Protein AF-A0A2V1NET4-F1 (afdb_monomer_lite)

Foldseek 3Di:
DADDDPLCVCQQLWKWFWDDPNDGFKIKTKRKDWDWDWDDDPVDTDTPDIHIWMKMWMPTDDDPPPDHTDIDIQDPVCRVVQSVQVVVQWDDDPNDIIGIDIDPPVVSQVVCVVVVVDDD

pLDDT: mean 87.2, std 9.89, range [47.66, 97.62]

Secondary structure (DSSP, 8-state):
-PPP-GGGGGGTEEEEEEEETTEEEEEEEEEEEEEEEEES-GGG-EEEEEEEEEEEEEEE-SS--SS--EEEE--TTTHHHHHHHHHTTEEEETTEEEEEEEPPHHHHHHHHHHTT----

Radius of gyration: 15.71 Å; chains: 1; bounding box: 43×27×46 Å

Structure (mmCIF, N/CA/C/O backbone):
data_AF-A0A2V1NET4-F1
#
_entry.id   AF-A0A2V1NET4-F1
#
loop_
_atom_site.group_PDB
_atom_site.id
_atom_site.type_symbol
_atom_site.label_atom_id
_atom_site.label_alt_id
_atom_site.label_comp_id
_atom_site.label_asym_id
_atom_site.label_entity_id
_atom_site.label_seq_id
_atom_site.pdbx_PDB_ins_code
_atom_site.Cartn_x
_atom_site.Cartn_y
_atom_site.Cartn_z
_atom_site.occupancy
_atom_site.B_iso_or_equiv
_atom_site.auth_seq_id
_atom_site.auth_comp_id
_atom_site.auth_asym_id
_atom_site.auth_atom_id
_atom_site.pdbx_PDB_model_num
ATOM 1 N N . MET A 1 1 ? 7.324 0.910 -26.748 1.00 51.53 1 MET A N 1
ATOM 2 C CA . MET A 1 1 ? 5.899 1.111 -26.422 1.00 51.53 1 MET A CA 1
ATOM 3 C C . MET A 1 1 ? 5.679 0.334 -25.146 1.00 51.53 1 MET A C 1
ATOM 5 O O . MET A 1 1 ? 5.884 -0.871 -25.169 1.00 51.53 1 MET A O 1
ATOM 9 N N . ILE A 1 2 ? 5.462 1.026 -24.034 1.00 62.78 2 ILE A N 1
ATOM 10 C CA . ILE A 1 2 ? 5.291 0.380 -22.730 1.00 62.78 2 ILE A CA 1
ATOM 11 C C . ILE A 1 2 ? 3.895 -0.212 -22.726 1.00 62.78 2 ILE A C 1
ATOM 13 O O . ILE A 1 2 ? 2.922 0.483 -23.025 1.00 62.78 2 ILE A O 1
ATOM 17 N N . THR A 1 3 ? 3.817 -1.507 -22.465 1.00 74.25 3 THR A N 1
ATOM 18 C CA . THR A 1 3 ? 2.541 -2.187 -22.303 1.00 74.25 3 THR A CA 1
ATOM 19 C C . THR A 1 3 ? 2.084 -1.929 -20.882 1.00 74.25 3 THR A C 1
ATOM 21 O O . THR A 1 3 ? 2.763 -2.332 -19.943 1.00 74.25 3 THR A O 1
ATOM 24 N N . ARG A 1 4 ? 0.954 -1.236 -20.746 1.00 83.62 4 ARG A N 1
ATOM 25 C CA . ARG A 1 4 ? 0.279 -1.032 -19.466 1.00 83.62 4 ARG A CA 1
ATOM 26 C C . ARG A 1 4 ? 0.028 -2.387 -18.803 1.00 83.62 4 ARG A C 1
ATOM 28 O O . ARG A 1 4 ? -0.593 -3.252 -19.426 1.00 83.62 4 ARG A O 1
ATOM 35 N N . ASP A 1 5 ? 0.466 -2.556 -17.561 1.00 87.19 5 ASP A N 1
ATOM 36 C CA . ASP A 1 5 ? 0.121 -3.730 -16.768 1.00 87.19 5 ASP A CA 1
ATOM 37 C C . ASP A 1 5 ? -1.281 -3.538 -16.176 1.00 87.19 5 ASP A C 1
ATOM 39 O O . ASP A 1 5 ? -1.526 -2.675 -15.328 1.00 87.19 5 ASP A O 1
ATOM 43 N N . VAL A 1 6 ? -2.225 -4.339 -16.671 1.00 89.62 6 VAL A N 1
ATOM 44 C CA . VAL A 1 6 ? -3.636 -4.311 -16.259 1.00 89.62 6 VAL A CA 1
ATOM 45 C C . VAL A 1 6 ? -3.840 -4.826 -14.837 1.00 89.62 6 VAL A C 1
ATOM 47 O O . VAL A 1 6 ? -4.838 -4.494 -14.204 1.00 89.62 6 VAL A O 1
ATOM 50 N N . ARG A 1 7 ? -2.898 -5.616 -14.306 1.00 91.88 7 ARG A N 1
ATOM 51 C CA . ARG A 1 7 ? -2.978 -6.155 -12.939 1.00 91.88 7 ARG A CA 1
ATOM 52 C C . ARG A 1 7 ? -2.845 -5.055 -11.890 1.00 91.88 7 ARG A C 1
ATOM 54 O O . ARG A 1 7 ? -3.348 -5.201 -10.784 1.00 91.88 7 ARG A O 1
ATOM 61 N N . LEU A 1 8 ? -2.203 -3.950 -12.262 1.00 90.94 8 LEU A N 1
ATOM 62 C CA . LEU A 1 8 ? -1.984 -2.792 -11.406 1.00 90.94 8 LEU A CA 1
ATOM 63 C C . LEU A 1 8 ? -3.184 -1.843 -11.356 1.00 90.94 8 LEU A C 1
ATOM 65 O O . LEU A 1 8 ? -3.239 -0.987 -10.478 1.00 90.94 8 LEU A O 1
ATOM 69 N N . ASP A 1 9 ? -4.148 -1.979 -12.273 1.00 90.06 9 ASP A N 1
ATOM 70 C CA . ASP A 1 9 ? -5.277 -1.053 -12.414 1.00 90.06 9 ASP A CA 1
ATOM 71 C C . ASP A 1 9 ? -6.083 -0.811 -11.124 1.00 90.06 9 ASP A C 1
ATOM 73 O O . ASP A 1 9 ? -6.394 0.355 -10.867 1.00 90.06 9 ASP A O 1
ATOM 77 N N . PRO A 1 10 ? -6.367 -1.823 -10.276 1.00 89.56 10 PRO A N 1
ATOM 78 C CA . PRO A 1 10 ? -7.054 -1.606 -8.999 1.00 89.56 10 PRO A CA 1
ATOM 79 C C . PRO A 1 10 ? -6.281 -0.712 -8.018 1.00 89.56 10 PRO A C 1
ATOM 81 O O . PRO A 1 10 ? -6.889 -0.061 -7.174 1.00 89.56 10 PRO A O 1
ATOM 84 N N . TYR A 1 11 ? -4.953 -0.657 -8.147 1.00 90.44 11 TYR A N 1
ATOM 85 C CA . TYR A 1 11 ? -4.038 -0.014 -7.200 1.00 90.44 11 TYR A CA 1
ATOM 86 C C . TYR A 1 11 ? -3.432 1.286 -7.738 1.00 90.44 11 TYR A C 1
ATOM 88 O O . TYR A 1 11 ? -2.672 1.958 -7.052 1.00 90.44 11 TYR A O 1
ATOM 96 N N . ARG A 1 12 ? -3.771 1.697 -8.969 1.00 89.00 12 ARG A N 1
ATOM 97 C CA . ARG A 1 12 ? -3.247 2.946 -9.561 1.00 89.00 12 ARG A CA 1
ATOM 98 C C . ARG A 1 12 ? -3.627 4.200 -8.783 1.00 89.00 12 ARG A C 1
ATOM 100 O O . ARG A 1 12 ? -2.964 5.220 -8.949 1.00 89.00 12 ARG A O 1
ATOM 107 N N . ARG A 1 13 ? -4.722 4.126 -8.028 1.00 85.62 13 ARG A N 1
ATOM 108 C CA . ARG A 1 13 ? -5.246 5.156 -7.118 1.00 85.62 13 ARG A CA 1
ATOM 109 C C . ARG A 1 13 ? -5.960 4.492 -5.945 1.00 85.62 13 ARG A C 1
ATOM 111 O O . ARG A 1 13 ? -7.070 4.875 -5.578 1.00 85.62 13 ARG A O 1
ATOM 118 N N . GLY A 1 14 ? -5.386 3.402 -5.449 1.00 91.88 14 GLY A N 1
ATOM 119 C CA . GLY A 1 14 ? -5.995 2.640 -4.369 1.00 91.88 14 GLY A CA 1
ATOM 120 C C . GLY A 1 14 ? -5.793 3.364 -3.045 1.00 91.88 14 GLY A C 1
ATOM 121 O O . GLY A 1 14 ? -4.718 3.902 -2.795 1.00 91.88 14 GLY A O 1
ATOM 122 N N . ALA A 1 15 ? -6.802 3.355 -2.186 1.00 94.88 15 ALA A N 1
ATOM 123 C CA . ALA A 1 15 ? -6.645 3.702 -0.781 1.00 94.88 15 ALA A CA 1
ATOM 124 C C . ALA A 1 15 ? -7.232 2.574 0.063 1.00 94.88 15 ALA A C 1
ATOM 126 O O . ALA A 1 15 ? -8.220 1.962 -0.343 1.00 94.88 15 ALA A O 1
ATOM 127 N N . ALA A 1 16 ? -6.642 2.291 1.216 1.00 96.31 16 ALA A N 1
ATOM 128 C CA . ALA A 1 16 ? -7.100 1.248 2.118 1.00 96.31 16 ALA A CA 1
ATOM 129 C C . ALA A 1 16 ? -6.935 1.669 3.575 1.00 96.31 16 ALA A C 1
ATOM 131 O O . ALA A 1 16 ? -5.944 2.298 3.942 1.00 96.31 16 ALA A O 1
ATOM 132 N N . ARG A 1 17 ? -7.883 1.276 4.424 1.00 95.56 17 ARG A N 1
ATOM 133 C CA . ARG A 1 17 ? -7.686 1.315 5.876 1.00 95.56 17 ARG A CA 1
ATOM 134 C C . ARG A 1 17 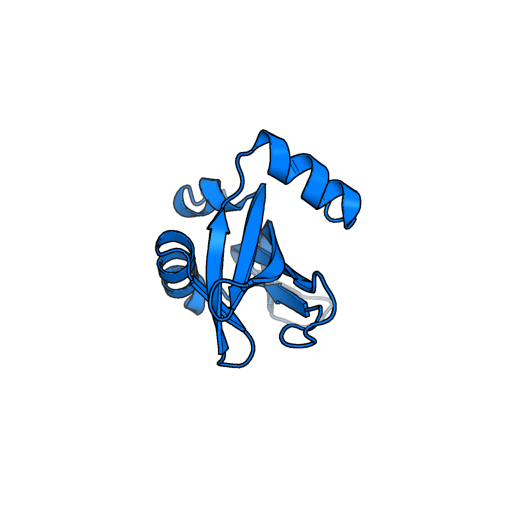? -6.773 0.168 6.282 1.00 95.56 17 ARG A C 1
ATOM 136 O O . ARG A 1 17 ? -6.908 -0.941 5.769 1.00 95.56 17 ARG A O 1
ATOM 143 N N . VAL A 1 18 ? -5.866 0.447 7.206 1.00 96.19 18 VAL A N 1
ATOM 144 C CA . VAL A 1 18 ? -4.883 -0.501 7.729 1.00 96.19 18 VAL A CA 1
ATOM 145 C C . VAL A 1 18 ? -5.275 -0.869 9.150 1.00 96.19 18 VAL A C 1
ATOM 147 O O . VAL A 1 18 ? -5.463 0.014 9.990 1.00 96.19 18 VAL A O 1
ATOM 150 N N . PHE A 1 19 ? -5.356 -2.164 9.436 1.00 95.44 19 PHE A N 1
ATOM 151 C CA . PHE A 1 19 ? -5.760 -2.691 10.732 1.00 95.44 19 PHE A CA 1
ATOM 152 C C . PHE A 1 19 ? -4.667 -3.552 11.367 1.00 95.44 19 PHE A C 1
ATOM 154 O O . PHE A 1 19 ? -3.995 -4.343 10.704 1.00 95.44 19 PHE A O 1
ATOM 161 N N . ALA A 1 20 ? -4.540 -3.431 12.688 1.00 93.69 20 ALA A N 1
ATOM 162 C CA . ALA A 1 20 ? -3.813 -4.361 13.545 1.00 93.69 20 ALA A CA 1
ATOM 163 C C . ALA A 1 20 ? -4.768 -4.827 14.649 1.00 93.69 20 ALA A C 1
ATOM 165 O O . ALA A 1 20 ? -5.409 -4.001 15.295 1.00 93.69 20 ALA A O 1
ATOM 166 N N . ASP A 1 21 ? -4.913 -6.140 14.841 1.00 89.88 21 ASP A N 1
ATOM 167 C CA . ASP A 1 21 ? -5.818 -6.723 15.845 1.00 89.88 21 ASP A CA 1
ATOM 168 C C . ASP A 1 21 ? -7.261 -6.166 15.792 1.00 89.88 21 ASP A C 1
ATOM 170 O O . ASP A 1 21 ? -7.907 -5.952 16.820 1.00 89.88 21 ASP A O 1
ATOM 174 N N . ARG A 1 22 ? -7.786 -5.946 14.573 1.00 88.25 22 ARG A N 1
ATOM 175 C CA . ARG A 1 22 ? -9.103 -5.331 14.275 1.00 88.25 22 ARG A CA 1
ATOM 176 C C . ARG A 1 22 ? -9.265 -3.873 14.708 1.00 88.25 22 ARG A C 1
ATOM 178 O O . ARG A 1 22 ? -10.373 -3.341 14.661 1.00 88.25 22 ARG A O 1
ATOM 185 N N . GLN A 1 23 ? -8.192 -3.220 15.132 1.00 92.31 23 GLN A N 1
ATOM 186 C CA . GLN A 1 23 ? -8.173 -1.788 15.369 1.00 92.31 23 GLN A CA 1
ATOM 187 C C . GLN A 1 23 ? -7.594 -1.088 14.143 1.00 92.31 23 GLN A C 1
ATOM 189 O O . GLN A 1 23 ? -6.549 -1.493 13.637 1.00 92.31 23 GLN A O 1
ATOM 194 N N . GLU A 1 24 ? -8.261 -0.036 13.670 1.00 94.06 24 GLU A N 1
ATOM 195 C CA . GLU A 1 24 ? -7.717 0.814 12.612 1.00 94.06 24 GLU A CA 1
ATOM 196 C C . GLU A 1 24 ? -6.470 1.530 13.147 1.00 94.06 24 GLU A C 1
ATOM 198 O O . GLU A 1 24 ? -6.511 2.190 14.190 1.00 94.06 24 GLU A O 1
ATOM 203 N N . VAL A 1 25 ? -5.348 1.340 12.460 1.00 94.38 25 VAL A N 1
ATOM 204 C CA . VAL A 1 25 ? -4.036 1.884 12.833 1.00 94.38 25 VAL A CA 1
ATOM 205 C C . VAL A 1 25 ? -3.434 2.762 11.751 1.00 94.38 25 VAL A C 1
ATOM 207 O O . VAL A 1 25 ? -2.484 3.486 12.040 1.00 94.38 25 VAL A O 1
ATOM 210 N N . GLY A 1 26 ? -3.962 2.732 10.528 1.00 94.00 26 GLY A N 1
ATOM 211 C CA . GLY A 1 26 ? -3.487 3.622 9.482 1.00 94.00 26 GLY A CA 1
ATOM 212 C C . GLY A 1 26 ? -4.366 3.727 8.253 1.00 94.00 26 GLY A C 1
ATOM 213 O O . GLY A 1 26 ? -5.382 3.050 8.113 1.00 94.00 26 GLY A O 1
ATOM 214 N N . LEU A 1 27 ? -3.897 4.567 7.343 1.00 94.50 27 LEU A N 1
ATOM 215 C CA . LEU A 1 27 ? -4.394 4.720 5.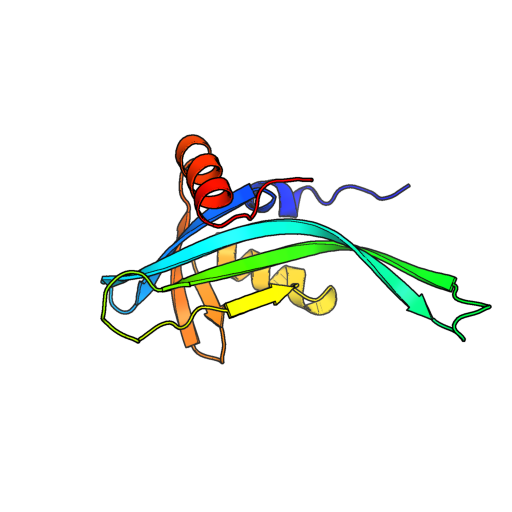989 1.00 94.50 27 LEU A CA 1
ATOM 216 C C . LEU A 1 27 ? -3.233 4.450 5.034 1.00 94.50 27 LEU A C 1
ATOM 218 O O . LEU A 1 27 ? -2.185 5.083 5.143 1.00 94.50 27 LEU A O 1
ATOM 222 N N . LEU A 1 28 ? -3.433 3.517 4.114 1.00 95.56 28 LEU A N 1
ATOM 223 C CA . LEU A 1 28 ? -2.548 3.222 2.996 1.00 95.56 28 LEU A CA 1
ATOM 224 C C . LEU A 1 28 ? -3.101 3.914 1.752 1.00 95.56 28 LEU A C 1
ATOM 226 O O . LEU A 1 28 ? -4.288 3.790 1.450 1.00 95.56 28 LEU A O 1
ATOM 230 N N . VAL A 1 29 ? -2.243 4.582 0.994 1.00 94.69 29 VAL A N 1
ATOM 231 C CA . VAL A 1 29 ? -2.542 4.999 -0.378 1.00 94.69 29 VAL A CA 1
ATOM 232 C C . VAL A 1 29 ? -1.523 4.395 -1.325 1.00 94.69 29 VAL A C 1
ATOM 234 O O . VAL A 1 29 ? -0.375 4.151 -0.957 1.00 94.69 29 VAL A O 1
ATOM 237 N N . THR A 1 30 ? -1.959 4.147 -2.552 1.00 94.38 30 THR A N 1
ATOM 238 C CA . THR A 1 30 ? -1.164 3.509 -3.595 1.00 94.38 30 THR A CA 1
ATOM 239 C C . THR A 1 30 ? -1.326 4.263 -4.899 1.00 94.38 30 THR A C 1
ATOM 241 O O . THR A 1 30 ? -2.425 4.684 -5.268 1.00 94.38 30 THR A O 1
ATOM 244 N N . ARG A 1 31 ? -0.218 4.400 -5.618 1.00 92.06 31 ARG A N 1
ATOM 245 C CA . ARG A 1 31 ? -0.196 4.874 -6.997 1.00 92.06 31 ARG A CA 1
ATOM 246 C C . ARG A 1 31 ? 0.692 3.970 -7.826 1.00 92.06 31 ARG A C 1
ATOM 248 O O . ARG A 1 31 ? 1.432 3.154 -7.295 1.00 92.06 31 ARG A O 1
ATOM 255 N N . VAL A 1 32 ? 0.633 4.118 -9.137 1.00 91.38 32 VAL A N 1
ATOM 256 C CA . VAL A 1 32 ? 1.524 3.395 -10.045 1.00 91.38 32 VAL A CA 1
ATOM 257 C C . VAL A 1 32 ? 2.196 4.416 -10.930 1.00 91.38 32 VAL A C 1
ATOM 259 O O . VAL A 1 32 ? 1.505 5.158 -11.633 1.00 91.38 32 VAL A O 1
ATOM 262 N N . ASP A 1 33 ? 3.522 4.433 -10.893 1.00 88.62 33 ASP A N 1
ATOM 263 C CA . ASP A 1 33 ? 4.335 5.321 -11.713 1.00 88.62 33 ASP A CA 1
ATOM 264 C C . ASP A 1 33 ? 5.291 4.519 -12.599 1.00 88.62 33 ASP A C 1
ATOM 266 O O . ASP A 1 33 ? 5.530 3.320 -12.417 1.00 88.62 33 ASP A O 1
ATOM 270 N N . LEU A 1 34 ? 5.812 5.190 -13.614 1.00 88.00 34 LEU A N 1
ATOM 271 C CA . LEU A 1 34 ? 6.709 4.621 -14.587 1.00 88.00 34 LEU A CA 1
ATOM 272 C C . LEU A 1 34 ? 8.157 4.775 -14.136 1.00 88.00 34 LEU A C 1
ATOM 274 O O . LEU A 1 34 ? 8.773 5.837 -14.263 1.00 88.00 34 LEU A O 1
ATOM 278 N N . TRP A 1 35 ? 8.733 3.671 -13.682 1.00 86.12 35 TRP A N 1
ATOM 279 C CA . TRP A 1 35 ? 10.106 3.626 -13.220 1.00 86.12 35 TRP A CA 1
ATOM 280 C C . TRP A 1 35 ? 11.058 3.256 -14.347 1.00 86.12 35 TRP A C 1
ATOM 282 O O . TRP A 1 35 ? 10.862 2.288 -15.085 1.00 86.12 35 TRP A O 1
ATOM 292 N N . ARG A 1 36 ? 12.120 4.055 -14.471 1.00 86.19 36 ARG A N 1
ATOM 293 C CA . ARG A 1 36 ? 13.201 3.847 -15.434 1.00 86.19 36 ARG A CA 1
ATOM 294 C C . ARG A 1 36 ? 14.485 3.555 -14.695 1.00 86.19 36 ARG A C 1
ATOM 296 O O . ARG A 1 36 ? 14.976 4.399 -13.943 1.00 86.19 36 ARG A O 1
ATOM 303 N N . GLU A 1 37 ? 15.073 2.406 -14.978 1.00 81.00 37 GLU A N 1
ATOM 304 C CA . GLU A 1 37 ? 16.425 2.125 -14.526 1.00 81.00 37 GLU A CA 1
ATOM 305 C C . GLU A 1 37 ? 17.426 2.627 -15.557 1.00 81.00 37 GLU A C 1
ATOM 307 O O . GLU A 1 37 ? 17.246 2.488 -16.772 1.00 81.00 37 GLU A O 1
ATOM 312 N N . TYR A 1 38 ? 18.508 3.215 -15.057 1.00 82.75 38 TYR A N 1
ATOM 313 C CA . TYR A 1 38 ? 19.577 3.755 -15.879 1.00 82.75 38 TYR A CA 1
ATOM 314 C C . TYR A 1 38 ? 20.890 3.069 -15.530 1.00 82.75 38 TYR A C 1
ATOM 316 O O . TYR A 1 38 ? 21.249 2.946 -14.362 1.00 82.75 38 TYR A O 1
ATOM 324 N N . THR A 1 39 ? 21.667 2.727 -16.553 1.00 83.25 39 THR A N 1
ATOM 325 C CA . THR A 1 39 ? 23.063 2.308 -16.396 1.00 83.25 39 THR A CA 1
ATOM 326 C C . THR A 1 39 ? 24.016 3.297 -17.059 1.00 83.25 39 THR A C 1
ATOM 328 O O . THR A 1 39 ? 23.631 4.052 -17.956 1.00 83.25 39 THR A O 1
ATOM 331 N N . GLY A 1 40 ? 25.284 3.262 -16.653 1.00 81.38 40 GLY A N 1
ATOM 332 C CA . GLY A 1 40 ? 26.359 4.069 -17.223 1.00 81.38 40 GLY A CA 1
ATOM 333 C C . GLY A 1 40 ? 26.633 5.384 -16.491 1.00 81.38 40 GLY A C 1
ATOM 334 O O . GLY A 1 40 ? 25.925 5.805 -15.577 1.00 81.38 40 GLY A O 1
ATOM 335 N N . TRP A 1 41 ? 27.717 6.038 -16.908 1.00 80.44 41 TRP A N 1
ATOM 336 C CA . TRP A 1 41 ? 28.164 7.321 -16.365 1.00 80.44 41 TRP A CA 1
ATOM 337 C C . TRP A 1 41 ? 27.129 8.416 -16.637 1.00 80.44 41 TRP A C 1
ATOM 339 O O . TRP A 1 41 ? 26.428 8.355 -17.645 1.00 80.44 41 TRP A O 1
ATOM 349 N N . LEU A 1 42 ? 27.070 9.452 -15.792 1.00 74.44 42 LEU A N 1
ATOM 350 C CA . LEU A 1 42 ? 26.086 10.547 -15.886 1.00 74.44 42 LEU A CA 1
ATOM 351 C C . LEU A 1 42 ? 25.938 11.150 -17.301 1.00 74.44 42 LEU A C 1
ATOM 353 O O . LEU A 1 42 ? 24.823 11.454 -17.708 1.00 74.44 42 LEU A O 1
ATOM 357 N N . TRP A 1 43 ? 27.020 11.249 -18.083 1.00 77.62 43 TRP A N 1
ATOM 358 C CA . TRP A 1 43 ? 27.022 11.786 -19.458 1.00 77.62 43 TRP A CA 1
ATOM 359 C C . TRP A 1 43 ? 26.766 10.746 -20.569 1.00 77.62 43 TRP A C 1
ATOM 361 O O . TRP A 1 43 ? 26.763 11.083 -21.752 1.00 77.62 43 TRP A O 1
ATOM 371 N N . ARG A 1 44 ? 26.595 9.469 -20.216 1.00 78.88 44 ARG A N 1
ATOM 372 C CA . ARG A 1 44 ? 26.281 8.349 -21.123 1.00 78.88 44 ARG A CA 1
ATOM 373 C C . ARG A 1 44 ? 25.291 7.378 -20.475 1.00 78.88 44 ARG A C 1
ATOM 375 O O . ARG A 1 44 ? 25.431 6.162 -20.616 1.00 78.88 44 ARG A O 1
ATOM 382 N N . ARG A 1 45 ? 24.296 7.911 -19.760 1.00 79.69 45 ARG A N 1
ATOM 383 C CA . ARG A 1 45 ? 23.223 7.091 -19.198 1.00 79.69 45 ARG A CA 1
ATOM 384 C C . ARG A 1 45 ? 22.420 6.445 -20.321 1.00 79.69 45 ARG A C 1
ATOM 386 O O . ARG A 1 45 ? 22.089 7.094 -21.311 1.00 79.69 45 ARG A O 1
ATOM 393 N N . ARG A 1 46 ? 22.113 5.164 -20.162 1.00 80.00 46 ARG A N 1
ATOM 394 C CA . ARG A 1 46 ? 21.190 4.422 -21.022 1.00 80.00 46 ARG A CA 1
ATOM 395 C C . ARG A 1 46 ? 20.092 3.848 -20.151 1.00 80.00 46 ARG A C 1
ATOM 397 O O . ARG A 1 46 ? 20.398 3.301 -19.095 1.00 80.00 46 ARG A O 1
ATOM 404 N N . VAL A 1 47 ? 18.849 3.981 -20.602 1.00 79.00 47 VAL A N 1
ATOM 405 C CA . VAL A 1 47 ? 17.716 3.286 -19.987 1.00 79.00 47 VAL A CA 1
ATOM 406 C C . VAL A 1 47 ? 17.915 1.792 -20.221 1.00 79.00 47 VAL A C 1
ATOM 408 O O . VAL A 1 47 ? 18.153 1.378 -21.358 1.00 79.00 47 VAL A O 1
ATOM 411 N N . THR A 1 48 ? 17.888 1.006 -19.153 1.00 79.38 48 THR A N 1
ATOM 412 C CA . THR A 1 48 ? 18.036 -0.456 -19.207 1.00 79.38 48 THR A CA 1
ATOM 413 C C . THR A 1 48 ? 16.708 -1.171 -19.077 1.00 79.38 48 THR A C 1
ATOM 415 O O . THR A 1 48 ? 16.520 -2.209 -19.704 1.00 79.38 48 THR A O 1
ATOM 418 N N . SER A 1 49 ? 15.788 -0.599 -18.311 1.00 77.50 49 SER A N 1
ATOM 419 C CA . SER A 1 49 ? 14.436 -1.105 -18.124 1.00 77.50 49 SER A CA 1
ATOM 420 C C . SER A 1 49 ? 13.487 0.073 -17.915 1.00 77.50 49 SER A C 1
ATOM 422 O O . SER A 1 49 ? 13.886 1.161 -17.487 1.00 77.50 49 SER A O 1
ATOM 424 N N . GLU A 1 50 ? 12.235 -0.138 -18.290 1.00 85.31 50 GLU A N 1
ATOM 425 C CA . GLU A 1 50 ? 11.152 0.814 -18.107 1.00 85.31 50 GLU A CA 1
ATOM 426 C C . GLU A 1 50 ? 9.904 -0.002 -17.779 1.00 85.31 50 GLU A C 1
ATOM 428 O O . GLU A 1 50 ? 9.478 -0.832 -18.587 1.00 85.31 50 GLU A O 1
ATOM 433 N N . GLN A 1 51 ? 9.383 0.173 -16.569 1.00 86.56 51 GLN A N 1
ATOM 434 C CA . GLN A 1 51 ? 8.322 -0.665 -16.017 1.00 86.56 51 GLN A CA 1
ATOM 435 C C . GLN A 1 51 ? 7.403 0.149 -15.109 1.00 86.56 51 GLN A C 1
ATOM 437 O O . GLN A 1 51 ? 7.836 1.099 -14.459 1.00 86.56 51 GLN A O 1
ATOM 442 N N . GLU A 1 52 ? 6.125 -0.212 -15.085 1.00 90.38 52 GLU A N 1
ATOM 443 C CA . GLU A 1 52 ? 5.166 0.370 -14.150 1.00 90.38 52 GLU A CA 1
ATOM 444 C C . GLU A 1 52 ? 5.340 -0.296 -12.789 1.00 90.38 52 GLU A C 1
ATOM 446 O O . GLU A 1 52 ? 5.223 -1.518 -12.690 1.00 90.38 52 GLU A O 1
ATOM 451 N N . LEU A 1 53 ? 5.626 0.498 -11.759 1.00 91.75 53 LEU A N 1
ATOM 452 C CA . LEU A 1 53 ? 5.784 0.011 -10.393 1.00 91.75 53 LEU A CA 1
ATOM 453 C C . LEU A 1 53 ? 4.775 0.681 -9.466 1.00 91.75 53 LEU A C 1
ATOM 455 O O . LEU A 1 53 ? 4.573 1.896 -9.557 1.00 91.75 53 LEU A O 1
ATOM 459 N N . PRO A 1 54 ? 4.152 -0.095 -8.565 1.00 93.38 54 PRO A N 1
ATOM 460 C CA . PRO A 1 54 ? 3.397 0.467 -7.467 1.00 93.38 54 PRO A CA 1
ATOM 461 C C . PRO A 1 54 ? 4.304 1.237 -6.512 1.00 93.38 54 PRO A C 1
ATOM 463 O O . PRO A 1 54 ? 5.363 0.762 -6.101 1.00 93.38 54 PRO A O 1
ATOM 466 N N . GLU A 1 55 ? 3.829 2.396 -6.103 1.00 94.25 55 GLU A N 1
ATOM 467 C CA . GLU A 1 55 ? 4.323 3.143 -4.964 1.00 94.25 55 GLU A CA 1
ATOM 468 C C . GLU A 1 55 ? 3.224 3.194 -3.916 1.00 94.25 55 GLU A C 1
ATOM 470 O O . GLU A 1 55 ? 2.034 3.237 -4.243 1.00 94.25 55 GLU A O 1
ATOM 475 N N . TRP A 1 56 ? 3.620 3.213 -2.656 1.00 95.06 56 TRP A N 1
ATOM 476 C CA . TRP A 1 56 ? 2.703 3.296 -1.540 1.00 95.06 56 TRP A CA 1
ATOM 477 C C . TRP A 1 56 ? 3.209 4.285 -0.501 1.00 95.06 56 TRP A C 1
ATOM 479 O O . TRP A 1 56 ? 4.408 4.519 -0.363 1.00 95.06 56 TRP A O 1
ATOM 489 N N . MET A 1 57 ? 2.270 4.855 0.238 1.00 94.44 57 MET A N 1
ATOM 490 C CA . MET A 1 57 ? 2.548 5.622 1.441 1.00 94.44 57 MET A CA 1
ATOM 491 C C . MET A 1 57 ? 1.507 5.268 2.485 1.00 94.44 57 MET A C 1
ATOM 493 O O . MET A 1 57 ? 0.338 5.033 2.169 1.00 94.44 57 MET A O 1
ATOM 497 N N . VAL A 1 58 ? 1.951 5.188 3.730 1.00 94.19 58 VAL A N 1
ATOM 498 C CA . VAL A 1 58 ? 1.105 4.839 4.855 1.00 94.19 58 VAL A CA 1
ATOM 499 C C . VAL A 1 58 ? 1.214 5.906 5.931 1.00 94.19 58 VAL A C 1
ATOM 501 O O . VAL A 1 58 ? 2.306 6.377 6.246 1.00 94.19 58 VAL A O 1
ATOM 504 N N . TRP A 1 59 ? 0.080 6.283 6.515 1.00 91.94 59 TRP A N 1
ATOM 505 C CA . TRP A 1 59 ? 0.026 7.183 7.663 1.00 91.94 59 TRP A CA 1
ATOM 506 C C . TRP A 1 59 ? -0.638 6.496 8.842 1.00 91.94 59 TRP A C 1
ATOM 508 O O . TRP A 1 59 ? -1.654 5.824 8.660 1.00 91.94 59 TRP A O 1
ATOM 518 N N . PRO A 1 60 ? -0.115 6.681 10.061 1.00 92.81 60 PRO A N 1
ATOM 519 C CA . PRO A 1 60 ? -0.778 6.190 11.247 1.00 92.81 60 PRO A CA 1
ATOM 520 C C . PRO A 1 60 ? -2.031 7.011 11.534 1.00 92.81 60 PRO A C 1
ATOM 522 O O . PRO A 1 60 ? -2.015 8.241 11.445 1.00 92.81 60 PRO A O 1
ATOM 525 N N . VAL A 1 61 ? -3.096 6.331 11.948 1.00 88.12 61 VAL A N 1
ATOM 526 C CA . VAL A 1 61 ? -4.288 6.970 12.507 1.00 88.12 61 VAL A CA 1
ATOM 527 C C . VAL A 1 61 ? -4.447 6.591 13.975 1.00 88.12 61 VAL A C 1
ATOM 529 O O . VAL A 1 61 ? -4.088 5.498 14.414 1.00 88.12 61 VAL A O 1
ATOM 532 N N . GLY A 1 62 ? -4.979 7.525 14.762 1.00 78.94 62 GLY A N 1
ATOM 533 C CA . GLY A 1 62 ? -5.116 7.354 16.207 1.00 78.94 62 GLY A CA 1
ATOM 534 C C . GLY A 1 62 ? -3.783 7.421 16.963 1.00 78.94 62 GLY A C 1
ATOM 535 O O . GLY A 1 62 ? -2.772 7.907 16.464 1.00 78.94 62 GLY A O 1
ATOM 536 N N . SER A 1 63 ? -3.795 6.979 18.223 1.00 69.44 63 SER A N 1
ATOM 537 C CA . SER A 1 63 ? -2.675 7.136 19.165 1.00 69.44 63 SER A CA 1
ATOM 538 C C . SER A 1 63 ? -2.021 5.814 19.589 1.00 69.44 63 SER A C 1
ATOM 540 O O . SER A 1 63 ? -1.337 5.783 20.609 1.00 69.44 63 SER A O 1
ATOM 542 N N . SER A 1 64 ? -2.249 4.710 18.864 1.00 69.88 64 SER A N 1
ATOM 543 C CA . SER A 1 64 ? -1.722 3.386 19.245 1.00 69.88 64 SER A CA 1
ATOM 544 C C . SER A 1 64 ? -0.205 3.257 19.075 1.00 69.88 64 SER A C 1
ATOM 546 O O . SER A 1 64 ? 0.409 2.441 19.756 1.00 69.88 64 SER A O 1
ATOM 548 N N . GLY A 1 65 ? 0.407 4.047 18.183 1.00 71.50 65 GLY A N 1
ATOM 549 C CA . GLY A 1 65 ? 1.847 3.995 17.893 1.00 71.50 65 GLY A CA 1
ATOM 550 C C . GLY A 1 65 ? 2.317 2.694 17.226 1.00 71.50 65 GLY A C 1
ATOM 551 O O . GLY A 1 65 ? 3.518 2.479 17.101 1.00 71.50 65 GLY A O 1
ATOM 552 N N . THR A 1 66 ? 1.391 1.821 16.812 1.00 82.62 66 THR A N 1
ATOM 553 C CA . THR A 1 66 ? 1.672 0.509 16.194 1.00 82.62 66 THR A CA 1
ATOM 554 C C . THR A 1 66 ? 2.178 0.623 14.757 1.00 82.62 66 THR A C 1
ATOM 556 O O . THR A 1 66 ? 2.831 -0.285 14.248 1.00 82.62 66 THR A O 1
ATOM 559 N N . LEU A 1 67 ? 1.854 1.731 14.101 1.00 88.69 67 LEU A N 1
ATOM 560 C CA . LEU A 1 67 ? 2.264 2.050 12.746 1.00 88.69 67 LEU A CA 1
ATOM 561 C C . LEU A 1 67 ? 2.976 3.400 12.775 1.00 88.69 67 LEU A C 1
ATOM 563 O O . LEU A 1 67 ? 2.594 4.302 13.523 1.00 88.69 67 LEU A O 1
ATOM 567 N N . THR A 1 68 ? 4.020 3.532 11.972 1.00 90.00 68 THR A N 1
ATOM 568 C CA . THR A 1 68 ? 4.697 4.804 11.723 1.00 90.00 68 THR A CA 1
ATOM 569 C C . THR A 1 68 ? 4.451 5.209 10.286 1.00 90.00 68 THR A C 1
ATOM 571 O O . THR A 1 68 ? 4.253 4.347 9.433 1.00 90.00 68 THR A O 1
ATOM 574 N N . ALA A 1 69 ? 4.453 6.515 10.025 1.00 91.00 69 ALA A N 1
ATOM 575 C CA . ALA A 1 69 ? 4.366 6.984 8.652 1.00 91.00 69 ALA A CA 1
ATOM 576 C C . ALA A 1 69 ? 5.593 6.495 7.879 1.00 91.00 69 ALA A C 1
ATOM 578 O O . ALA A 1 69 ? 6.710 6.605 8.392 1.00 91.00 69 ALA A O 1
ATOM 579 N N . ASP A 1 70 ? 5.370 5.939 6.696 1.00 94.38 70 ASP A N 1
ATOM 580 C CA . ASP A 1 70 ? 6.420 5.383 5.845 1.00 94.38 70 ASP A CA 1
ATOM 581 C C . ASP A 1 70 ? 5.957 5.375 4.383 1.00 94.38 70 ASP A C 1
ATOM 583 O O . ASP A 1 70 ? 4.758 5.479 4.100 1.00 94.38 70 ASP A O 1
ATOM 587 N N . ASP A 1 71 ? 6.897 5.245 3.457 1.00 93.81 71 ASP A N 1
ATOM 588 C CA . ASP A 1 71 ? 6.636 5.177 2.025 1.00 93.81 71 ASP A CA 1
ATOM 589 C C . ASP A 1 71 ? 7.612 4.253 1.303 1.00 93.81 71 ASP A C 1
ATOM 591 O O . ASP A 1 71 ? 8.696 3.924 1.791 1.00 93.81 71 ASP A O 1
ATOM 595 N N . GLY A 1 72 ? 7.212 3.799 0.120 1.00 92.75 72 GLY A N 1
ATOM 596 C CA . GLY A 1 72 ? 8.044 2.900 -0.652 1.00 92.75 72 GLY A CA 1
ATOM 597 C C . GLY A 1 72 ? 7.596 2.713 -2.087 1.00 92.75 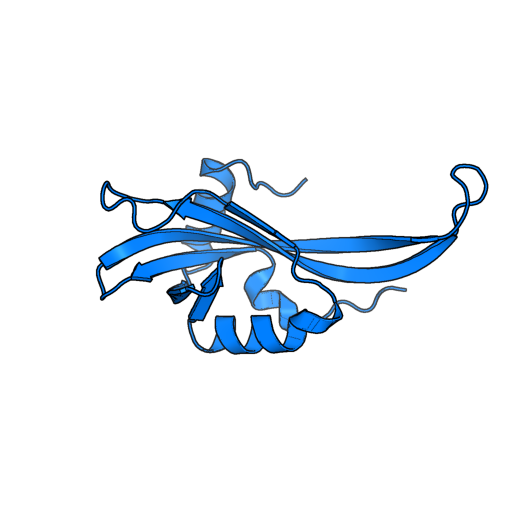72 GLY A C 1
ATOM 598 O O . GLY A 1 72 ? 6.473 3.020 -2.482 1.00 92.75 72 GLY A O 1
ATOM 599 N N . VAL A 1 73 ? 8.516 2.154 -2.868 1.00 92.75 73 VAL A N 1
ATOM 600 C CA . VAL A 1 73 ? 8.259 1.627 -4.206 1.00 92.75 73 VAL A CA 1
ATOM 601 C C . VAL A 1 73 ? 8.435 0.116 -4.172 1.00 92.75 73 VAL A C 1
ATOM 603 O O . VAL A 1 73 ? 9.418 -0.398 -3.629 1.00 92.75 73 VAL A O 1
ATOM 606 N N . VAL A 1 74 ? 7.485 -0.602 -4.758 1.00 92.69 74 VAL A N 1
ATOM 607 C CA . VAL A 1 74 ? 7.568 -2.052 -4.926 1.00 92.69 74 VAL A CA 1
ATOM 608 C C . VAL A 1 74 ? 8.567 -2.333 -6.040 1.00 92.69 74 VAL A C 1
ATOM 610 O O . VAL A 1 74 ? 8.431 -1.823 -7.153 1.00 92.69 74 VAL A O 1
ATOM 613 N N . ARG A 1 75 ? 9.601 -3.124 -5.752 1.00 88.62 75 ARG A N 1
ATOM 614 C CA . ARG A 1 75 ? 10.604 -3.480 -6.762 1.00 88.62 75 ARG A CA 1
ATOM 615 C C . ARG A 1 75 ? 10.015 -4.428 -7.791 1.00 88.62 75 ARG A C 1
ATOM 617 O O . ARG A 1 75 ? 9.119 -5.205 -7.476 1.00 88.62 75 ARG A O 1
ATOM 624 N N . GLY A 1 76 ? 10.550 -4.390 -9.011 1.00 88.00 76 GLY A N 1
ATOM 625 C CA . GLY A 1 76 ? 10.039 -5.189 -10.128 1.00 88.00 76 GLY A CA 1
ATOM 626 C C . GLY A 1 76 ? 9.968 -6.684 -9.823 1.00 88.00 76 GLY A C 1
ATOM 627 O O . GLY A 1 76 ? 8.985 -7.329 -10.175 1.00 88.00 76 GLY A O 1
ATOM 628 N N . GLU A 1 77 ? 10.973 -7.220 -9.130 1.00 89.38 77 GLU A N 1
ATOM 629 C CA . GLU A 1 77 ? 11.021 -8.623 -8.713 1.00 89.38 77 GLU A CA 1
ATOM 630 C C . GLU A 1 77 ? 9.977 -9.007 -7.650 1.00 89.38 77 GLU A C 1
ATOM 632 O O . GLU A 1 77 ? 9.618 -10.181 -7.561 1.00 89.38 77 GLU A O 1
ATOM 637 N N . ASP A 1 78 ? 9.464 -8.037 -6.890 1.00 92.75 78 ASP A N 1
ATOM 638 C CA . ASP A 1 78 ? 8.562 -8.255 -5.754 1.00 92.75 78 ASP A CA 1
ATOM 639 C C . ASP A 1 78 ? 7.086 -7.967 -6.095 1.00 92.75 78 ASP A C 1
ATOM 641 O O . ASP A 1 78 ? 6.197 -8.321 -5.319 1.00 92.75 78 ASP A O 1
ATOM 645 N N . VAL A 1 79 ? 6.800 -7.375 -7.268 1.00 92.69 79 VAL A N 1
ATOM 646 C CA . VAL A 1 79 ? 5.442 -6.958 -7.678 1.00 92.69 79 VAL A CA 1
ATOM 647 C C . VAL A 1 79 ? 4.431 -8.096 -7.567 1.00 92.69 79 VAL A C 1
ATOM 649 O O . VAL A 1 79 ? 3.344 -7.895 -7.034 1.00 92.69 79 VAL A O 1
ATOM 652 N N . ASP A 1 80 ? 4.764 -9.297 -8.037 1.00 94.25 80 ASP A N 1
ATOM 653 C CA . ASP A 1 80 ? 3.817 -10.417 -8.017 1.00 94.25 80 ASP A CA 1
ATOM 654 C C . ASP A 1 80 ? 3.426 -10.826 -6.585 1.00 94.25 80 ASP A C 1
ATOM 656 O O . ASP A 1 80 ? 2.265 -11.154 -6.334 1.00 94.25 80 ASP A O 1
ATOM 660 N N . GLY A 1 81 ? 4.380 -10.786 -5.649 1.00 95.25 81 GLY A N 1
ATOM 661 C CA . GLY A 1 81 ? 4.136 -11.085 -4.238 1.00 95.25 81 GLY A CA 1
ATOM 662 C C . GLY A 1 81 ? 3.298 -10.002 -3.566 1.00 95.25 81 GLY A C 1
ATOM 663 O O . GLY A 1 81 ? 2.308 -10.313 -2.905 1.00 95.25 81 GLY A O 1
ATOM 664 N N . GLU A 1 82 ? 3.638 -8.737 -3.810 1.00 95.88 82 GLU A N 1
ATOM 665 C CA . GLU A 1 82 ? 2.918 -7.603 -3.231 1.00 95.88 82 GLU A CA 1
ATOM 666 C C . GLU A 1 82 ? 1.459 -7.550 -3.716 1.00 95.88 82 GLU A C 1
ATOM 668 O O . GLU A 1 82 ? 0.538 -7.383 -2.920 1.00 95.88 82 GLU A O 1
ATOM 673 N N . LEU A 1 83 ? 1.211 -7.776 -5.012 1.00 95.38 83 LEU A N 1
ATOM 674 C CA . LEU A 1 83 ? -0.153 -7.814 -5.550 1.00 95.38 83 LEU A CA 1
ATOM 675 C C . LEU A 1 83 ? -0.967 -8.981 -4.984 1.00 95.38 83 LEU A C 1
ATOM 677 O O . LEU A 1 83 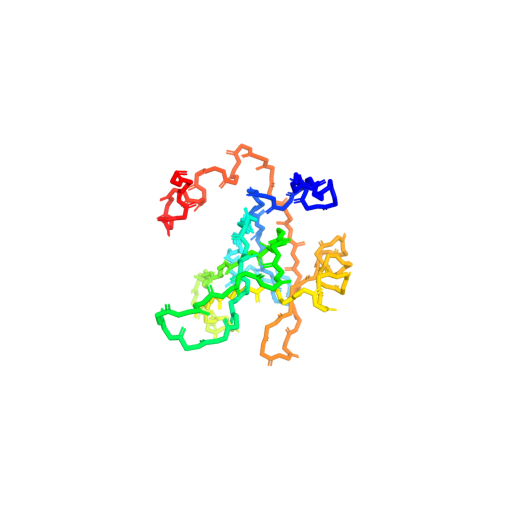? -2.170 -8.833 -4.748 1.00 95.38 83 LEU A O 1
ATOM 681 N N . ALA A 1 84 ? -0.334 -10.137 -4.756 1.00 96.38 84 ALA A N 1
ATOM 682 C CA . ALA A 1 84 ? -0.997 -11.266 -4.115 1.00 96.38 84 ALA A CA 1
ATOM 683 C C . ALA A 1 84 ? -1.439 -10.897 -2.691 1.00 96.38 84 ALA A C 1
ATOM 685 O O . ALA A 1 84 ? -2.600 -11.120 -2.341 1.00 96.38 84 ALA A O 1
ATOM 686 N N . ASP A 1 85 ? -0.564 -10.257 -1.917 1.00 97.00 85 ASP A N 1
ATOM 687 C CA . ASP A 1 85 ? -0.867 -9.784 -0.566 1.00 97.00 85 ASP A CA 1
ATOM 688 C C . ASP A 1 85 ? -1.986 -8.740 -0.559 1.00 97.00 85 ASP A C 1
ATOM 690 O O . ASP A 1 85 ? -2.985 -8.901 0.145 1.00 97.00 85 ASP A O 1
ATOM 694 N N . TRP A 1 86 ? -1.895 -7.722 -1.412 1.00 96.50 86 TRP A N 1
ATOM 695 C CA . TRP A 1 86 ? -2.907 -6.673 -1.519 1.00 96.50 86 TRP A CA 1
ATOM 696 C C . TRP A 1 86 ? -4.274 -7.217 -1.918 1.00 96.50 86 TRP A C 1
ATOM 698 O O . TRP A 1 86 ? -5.294 -6.793 -1.370 1.00 96.50 86 TRP A O 1
ATOM 708 N N . SER A 1 87 ? -4.315 -8.173 -2.850 1.00 96.25 87 SER A N 1
ATOM 709 C CA . SER A 1 87 ? -5.557 -8.847 -3.246 1.00 96.25 87 SER A CA 1
ATOM 710 C C . SER A 1 87 ? -6.151 -9.708 -2.126 1.00 96.25 87 SER A C 1
ATOM 712 O O . SER A 1 87 ? -7.368 -9.877 -2.061 1.00 96.25 87 SER A O 1
ATOM 714 N N . ALA A 1 88 ? -5.305 -10.206 -1.220 1.00 96.75 88 ALA A N 1
ATOM 715 C CA . ALA A 1 88 ? -5.701 -10.941 -0.025 1.00 96.75 88 ALA A CA 1
ATOM 716 C C . ALA A 1 88 ? -6.041 -10.026 1.166 1.00 96.75 88 ALA A C 1
ATOM 718 O O . ALA A 1 88 ? -6.384 -10.534 2.233 1.00 96.75 88 ALA A O 1
ATOM 719 N N . GLY A 1 89 ? -5.956 -8.700 1.002 1.00 97.00 89 GLY A N 1
ATOM 720 C CA . GLY A 1 89 ? -6.194 -7.742 2.079 1.00 97.00 89 GLY A CA 1
ATOM 721 C C . GLY A 1 89 ? -5.062 -7.717 3.106 1.00 97.00 89 GLY A C 1
ATOM 722 O O . GLY A 1 89 ? -5.318 -7.579 4.297 1.00 97.00 89 GLY A O 1
ATOM 723 N N . VAL A 1 90 ? -3.815 -7.891 2.669 1.00 97.62 90 VAL A N 1
ATOM 724 C CA . VAL A 1 90 ? -2.634 -7.894 3.536 1.00 97.62 90 VAL A CA 1
ATOM 725 C C . VAL A 1 90 ? -1.653 -6.820 3.086 1.00 97.62 90 VAL A C 1
ATOM 727 O O . VAL A 1 90 ? -1.370 -6.687 1.900 1.00 97.62 90 VAL A O 1
ATOM 730 N N . PHE A 1 91 ? -1.102 -6.082 4.047 1.00 96.69 91 PHE A N 1
ATOM 731 C CA . PHE A 1 91 ? 0.002 -5.147 3.843 1.00 96.69 91 PHE A CA 1
ATOM 732 C C . PHE A 1 91 ? 1.179 -5.531 4.728 1.00 96.69 91 PHE A C 1
ATOM 734 O O . PHE A 1 91 ? 0.993 -5.798 5.917 1.00 96.69 91 PHE A O 1
ATOM 741 N N . ARG A 1 92 ? 2.392 -5.568 4.170 1.00 95.00 92 ARG A N 1
ATOM 742 C CA . ARG A 1 92 ? 3.600 -5.933 4.915 1.00 95.00 92 ARG A CA 1
ATOM 743 C C . ARG A 1 92 ? 4.620 -4.811 4.899 1.00 95.00 92 ARG A C 1
ATOM 745 O O . ARG A 1 92 ? 5.053 -4.367 3.847 1.00 95.00 92 ARG A O 1
ATOM 752 N N . ILE A 1 93 ? 5.068 -4.417 6.085 1.00 91.88 93 ILE A N 1
ATOM 753 C CA . ILE A 1 93 ? 6.098 -3.392 6.245 1.00 91.88 93 ILE A CA 1
ATOM 754 C C . ILE A 1 93 ? 6.958 -3.697 7.470 1.00 91.88 93 ILE A C 1
ATOM 756 O O . ILE A 1 93 ? 6.459 -4.114 8.517 1.00 91.88 93 ILE A O 1
ATOM 760 N N . GLY A 1 94 ? 8.281 -3.582 7.323 1.00 87.62 94 GLY A N 1
ATOM 761 C CA . GLY A 1 94 ? 9.226 -3.876 8.407 1.00 87.62 94 GLY A CA 1
ATOM 762 C C . GLY A 1 94 ? 9.124 -5.302 8.977 1.00 87.62 94 GLY A C 1
ATOM 763 O O . GLY A 1 94 ? 9.441 -5.514 10.143 1.00 87.62 94 GLY A O 1
ATOM 764 N N . GLY A 1 95 ? 8.646 -6.274 8.189 1.00 88.69 95 GLY A N 1
ATOM 765 C CA . GLY A 1 95 ? 8.408 -7.657 8.631 1.00 88.69 95 GLY A CA 1
ATOM 766 C C . GLY A 1 95 ? 7.100 -7.881 9.405 1.00 88.69 95 GLY A C 1
ATOM 767 O O . GLY A 1 95 ? 6.808 -9.017 9.776 1.00 88.69 95 GLY A O 1
ATOM 768 N N . THR A 1 96 ? 6.301 -6.835 9.617 1.00 92.31 96 THR A N 1
ATOM 769 C CA . THR A 1 96 ? 4.977 -6.907 10.249 1.00 92.31 96 THR A CA 1
ATOM 770 C C . THR A 1 96 ? 3.894 -6.985 9.180 1.00 92.31 96 THR A C 1
ATOM 772 O O . THR A 1 96 ? 4.013 -6.339 8.141 1.00 92.31 96 THR A O 1
ATOM 775 N N . ALA A 1 97 ? 2.847 -7.772 9.428 1.00 95.44 97 ALA A N 1
ATOM 776 C CA . ALA A 1 97 ? 1.683 -7.875 8.554 1.00 95.44 97 ALA A CA 1
ATOM 777 C C . ALA A 1 97 ? 0.477 -7.160 9.174 1.00 95.44 97 ALA A C 1
ATOM 779 O O . ALA A 1 97 ? 0.193 -7.332 10.359 1.00 95.44 97 ALA A O 1
ATOM 780 N N . TYR A 1 98 ? -0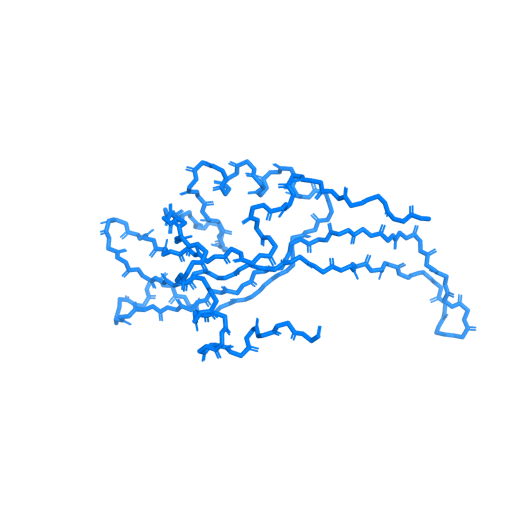.234 -6.412 8.343 1.00 96.44 98 TYR A N 1
ATOM 781 C CA . TYR A 1 98 ? -1.446 -5.678 8.671 1.00 96.44 98 TYR A CA 1
ATOM 782 C C . TYR A 1 98 ? -2.583 -6.130 7.758 1.00 96.44 98 TYR A C 1
ATOM 784 O O . TYR A 1 98 ? -2.347 -6.569 6.631 1.00 96.44 98 TYR A O 1
ATOM 792 N N . GLU A 1 99 ? -3.811 -6.013 8.245 1.00 97.44 99 GLU A N 1
ATOM 793 C CA . GLU A 1 99 ? -5.014 -6.247 7.448 1.00 97.44 99 GLU A CA 1
ATOM 794 C C . GLU A 1 99 ? -5.388 -4.967 6.688 1.00 97.44 99 GLU A C 1
ATOM 796 O O . GLU A 1 99 ? -5.255 -3.862 7.215 1.00 97.44 99 GLU A O 1
ATOM 801 N N . LEU A 1 100 ? -5.835 -5.119 5.444 1.00 97.12 100 LEU A N 1
ATOM 802 C CA . LEU A 1 100 ? -6.277 -4.038 4.574 1.00 97.12 100 LEU A CA 1
ATOM 803 C C . LEU A 1 100 ? -7.763 -4.153 4.267 1.00 97.12 100 LEU A C 1
ATOM 805 O O . LEU A 1 100 ? -8.245 -5.195 3.823 1.00 97.12 100 LEU A O 1
ATOM 809 N N . GLU A 1 101 ? -8.449 -3.021 4.361 1.00 96.75 101 GLU A N 1
ATOM 810 C CA . GLU A 1 101 ? -9.774 -2.832 3.781 1.00 96.75 101 GLU A CA 1
ATOM 811 C C . GLU A 1 101 ? -9.690 -1.759 2.694 1.00 96.75 101 GLU A C 1
ATOM 813 O O . GLU A 1 101 ? -9.558 -0.568 2.988 1.00 96.75 101 GLU A O 1
ATOM 818 N N . TRP A 1 102 ? -9.742 -2.181 1.428 1.00 95.62 102 TRP A N 1
ATOM 819 C CA . TRP A 1 102 ? -9.714 -1.265 0.288 1.00 95.62 102 TRP A CA 1
ATOM 820 C C . TRP A 1 102 ? -10.968 -0.393 0.256 1.00 95.62 102 TRP A C 1
ATOM 822 O O . TRP A 1 102 ? -12.098 -0.883 0.265 1.00 95.62 102 TRP A O 1
ATOM 832 N N . LEU A 1 103 ? -10.751 0.914 0.175 1.00 93.50 103 LEU A N 1
ATOM 833 C CA . LEU A 1 103 ? -11.798 1.914 0.090 1.00 93.50 103 LEU A CA 1
ATOM 834 C C . LEU A 1 103 ? -12.384 1.974 -1.327 1.00 93.50 103 LEU A C 1
ATOM 836 O O . LEU A 1 103 ? -11.678 1.743 -2.316 1.00 93.50 103 LEU A O 1
ATOM 840 N N . PRO A 1 104 ? -13.669 2.341 -1.464 1.00 90.06 104 PRO A N 1
ATOM 841 C CA . PRO A 1 104 ? -14.242 2.623 -2.770 1.00 90.06 104 PRO A CA 1
ATOM 842 C C . PRO A 1 104 ? -13.553 3.835 -3.413 1.00 90.06 104 PRO A C 1
ATOM 844 O O . PRO A 1 104 ? -13.103 4.758 -2.734 1.00 90.06 104 PRO A O 1
ATOM 847 N N . VAL A 1 105 ? -13.544 3.883 -4.748 1.00 83.62 105 VAL A N 1
ATOM 848 C CA . VAL A 1 105 ? -12.890 4.949 -5.540 1.00 83.62 105 VAL A CA 1
ATOM 849 C C . VAL A 1 105 ? -13.315 6.361 -5.108 1.00 83.62 105 VAL A C 1
ATOM 851 O O . VAL A 1 105 ? -12.503 7.283 -5.109 1.00 83.62 105 VAL A O 1
ATOM 854 N N . SER A 1 106 ? -14.574 6.538 -4.699 1.00 83.31 106 SER A N 1
ATOM 855 C CA . SER A 1 106 ? -15.103 7.818 -4.212 1.00 83.31 106 SER A CA 1
ATOM 856 C C . SER A 1 106 ? -14.430 8.329 -2.935 1.00 83.31 106 SER A C 1
ATOM 858 O O . SER A 1 106 ? -14.415 9.536 -2.709 1.00 83.31 106 SER A O 1
ATOM 860 N N . GLU A 1 107 ? -13.901 7.430 -2.106 1.00 84.38 107 GLU A N 1
ATOM 861 C CA . GLU A 1 107 ? -13.202 7.744 -0.854 1.00 84.38 107 GLU A CA 1
ATOM 862 C C . GLU A 1 107 ? -11.678 7.783 -1.040 1.00 84.38 107 GLU A C 1
ATOM 864 O O . GLU A 1 107 ? -10.988 8.494 -0.311 1.00 84.38 107 GLU A O 1
ATOM 869 N N . ALA A 1 108 ? -11.154 7.101 -2.062 1.00 82.38 108 ALA A N 1
ATOM 870 C CA . ALA A 1 108 ? -9.727 7.100 -2.364 1.00 82.38 108 ALA A CA 1
ATOM 871 C C . ALA A 1 108 ? -9.209 8.468 -2.843 1.00 82.38 108 ALA A C 1
ATOM 873 O O . ALA A 1 108 ? -8.138 8.900 -2.425 1.00 82.38 108 ALA A O 1
ATOM 874 N N . GLU A 1 109 ? -9.959 9.180 -3.686 1.00 81.94 109 GLU A N 1
ATOM 875 C CA . GLU A 1 109 ? -9.551 10.496 -4.211 1.00 81.94 109 GLU A CA 1
ATOM 876 C C . GLU A 1 109 ? -9.388 11.572 -3.107 1.00 81.94 109 GLU A C 1
ATOM 878 O O . GLU A 1 109 ? -8.367 12.261 -3.088 1.00 81.94 109 GLU A O 1
ATOM 883 N N . PRO A 1 110 ? -10.327 11.733 -2.149 1.00 82.19 110 PRO A N 1
ATOM 884 C CA . PRO A 1 110 ? -10.115 12.589 -0.981 1.00 82.19 110 PRO A CA 1
ATOM 885 C C . PRO A 1 110 ? -8.880 12.215 -0.152 1.00 82.19 110 PRO A C 1
ATOM 887 O O . PRO A 1 110 ? -8.138 13.118 0.227 1.00 82.19 110 PRO A O 1
ATOM 890 N N . ALA A 1 111 ? -8.644 10.918 0.081 1.00 79.94 111 ALA A N 1
ATOM 891 C CA . ALA A 1 111 ? -7.492 10.429 0.840 1.00 79.94 111 ALA A CA 1
ATOM 892 C C . ALA A 1 111 ? -6.154 10.821 0.188 1.00 79.94 111 ALA A C 1
ATOM 894 O O . ALA A 1 111 ? -5.246 11.294 0.867 1.00 79.94 111 ALA A O 1
ATOM 895 N N . HIS A 1 112 ? -6.044 10.706 -1.138 1.00 81.12 112 HIS A N 1
ATOM 896 C CA . HIS A 1 112 ? -4.844 11.139 -1.863 1.00 81.12 112 HIS A CA 1
ATOM 897 C C . HIS A 1 112 ? -4.604 12.648 -1.723 1.00 81.12 112 HIS A C 1
ATOM 899 O O . HIS A 1 112 ? -3.481 13.072 -1.446 1.00 81.12 112 HIS A O 1
ATOM 905 N N . ARG A 1 113 ? -5.664 13.459 -1.844 1.00 82.06 113 ARG A N 1
ATOM 906 C CA . ARG A 1 113 ? -5.572 14.922 -1.741 1.00 82.06 113 ARG A CA 1
ATOM 907 C C . ARG A 1 113 ? -5.187 15.392 -0.345 1.00 82.06 113 ARG A C 1
ATOM 909 O O . ARG A 1 113 ? -4.351 16.282 -0.207 1.00 82.06 113 ARG A O 1
ATOM 916 N N . GLU A 1 114 ? -5.808 14.819 0.685 1.00 80.50 114 GLU A N 1
ATOM 917 C CA . GLU A 1 114 ? -5.541 15.171 2.085 1.00 80.50 114 GLU A CA 1
ATOM 918 C C . GLU A 1 114 ? -4.058 15.015 2.431 1.00 80.50 114 GLU A C 1
ATOM 920 O O . GLU A 1 114 ? -3.492 15.842 3.148 1.00 80.50 114 GLU A O 1
ATOM 925 N N . HIS A 1 115 ? -3.414 14.010 1.843 1.00 71.50 1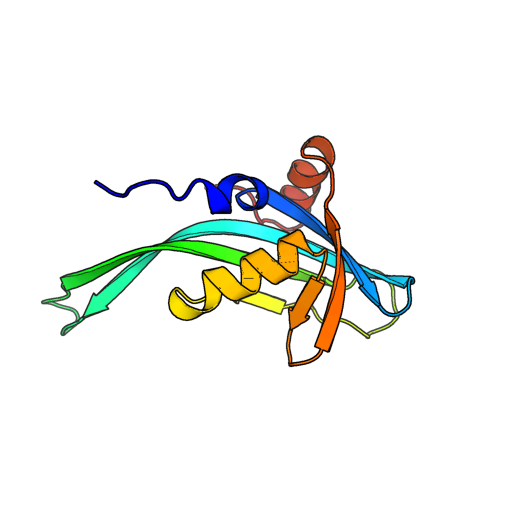15 HIS A N 1
ATOM 926 C CA . HIS A 1 115 ? -2.029 13.678 2.125 1.00 71.50 115 HIS A CA 1
ATOM 927 C C . HIS A 1 115 ? -1.032 14.088 1.028 1.00 71.50 115 HIS A C 1
ATOM 929 O O . HIS A 1 115 ? 0.125 13.666 1.046 1.00 71.50 115 HIS A O 1
ATOM 935 N N . GLY A 1 116 ? -1.445 14.948 0.090 1.00 68.31 116 GLY A N 1
ATOM 936 C CA . GLY A 1 116 ? -0.555 15.520 -0.926 1.00 68.31 116 GLY A CA 1
ATOM 937 C C . GLY A 1 116 ? -0.029 14.513 -1.956 1.00 68.31 116 GLY A C 1
ATOM 938 O O . GLY A 1 116 ? 0.975 14.783 -2.612 1.00 68.31 116 GLY A O 1
ATOM 939 N N . TRP A 1 117 ? -0.705 13.374 -2.110 1.00 71.31 117 TRP A N 1
ATOM 940 C CA . TRP A 1 117 ? -0.454 12.346 -3.125 1.00 71.31 117 TRP A CA 1
ATOM 941 C C . TRP A 1 117 ? -1.366 12.530 -4.347 1.00 71.31 117 TRP A C 1
ATOM 943 O O . TRP A 1 117 ? -1.852 11.570 -4.945 1.00 71.31 117 TRP A O 1
ATOM 953 N N . ASP A 1 118 ? -1.606 13.785 -4.730 1.00 64.38 118 ASP A N 1
ATOM 954 C CA . ASP A 1 118 ? -2.317 14.104 -5.964 1.00 64.38 118 ASP A CA 1
ATOM 955 C C . ASP A 1 118 ? -1.475 13.709 -7.191 1.00 64.38 118 ASP A C 1
ATOM 957 O O . ASP A 1 118 ? -0.243 13.797 -7.196 1.00 64.38 118 ASP A O 1
ATOM 961 N N . ALA A 1 119 ? -2.153 13.274 -8.255 1.00 48.84 119 ALA A N 1
ATOM 962 C CA . ALA A 1 119 ? -1.516 13.021 -9.542 1.00 48.84 119 ALA A CA 1
ATOM 963 C C . ALA A 1 119 ? -0.965 14.335 -10.123 1.00 48.84 119 ALA A C 1
ATOM 965 O O . ALA A 1 119 ? -1.703 15.317 -10.237 1.00 48.84 119 ALA A O 1
ATOM 966 N N . VAL A 1 120 ? 0.314 14.332 -10.506 1.00 47.66 120 VAL A N 1
ATOM 967 C CA . VAL A 1 120 ? 0.896 15.349 -11.399 1.00 47.66 120 VAL A CA 1
ATOM 968 C C . VAL A 1 120 ? 0.379 15.134 -12.818 1.00 47.66 120 VAL A C 1
ATOM 970 O O . VAL A 1 120 ? 0.288 13.956 -13.237 1.00 47.66 120 VAL A O 1
#

Sequence (120 aa):
MITRDVRLDPYRRGAARVFADRQEVGLLVTRVDLWREYTGWLWRRRVTSEQELPEWMVWPVGSSGTLTADDGVVRGEDVDGELADWSAGVFRIGGTAYELEWLPVSEAEPAHREHGWDAV